Protein AF-A0A6J5X377-F1 (afdb_monomer)

pLDDT: mean 81.57, std 15.97, range [30.66, 97.12]

Nearest PDB structures (foldseek):
  6lyh-assembly3_G-3  TM=8.898E-01  e=9.244E-06  Camellia sinensis var. assamica
  6lyh-assembly1_B  TM=9.091E-01  e=5.219E-05  Camellia sinensis var. assamica
  8wwq-assembly1_B  TM=7.815E-01  e=8.670E-06  Gardenia jasminoides
  8uzd-assembly1_A  TM=9.125E-01  e=5.963E-04  Ilex paraguariensis
  8uzd-assembly1_B-2  TM=9.129E-01  e=9.340E-04  Ilex paraguariensis

Foldseek 3Di:
DADDDDCPRCQNVVVVVLVVCVVCVVVVLVQLVQFDDDALQDEDEAEDEACALYCSNVVSVVSSQVSQCVVCVVVVHHHHHYDYHYHYPPQGPVVSNVCVVDDDDDDDDGDDDDDDDQVLCVDPPHPLPPPPDDDCVVNDPRVVVSVVVVVVVVVVVVVVVCVVVADVRHGDDDD

Sequence (175 aa):
MKGGKEELSYVNNSKVQAKHANSMLHLLKETLDRVQLSSPEFLFLVADLGCSSGSNSINTVDLIIKHMTKRYDALGYDSPEFSAFFSDLPSN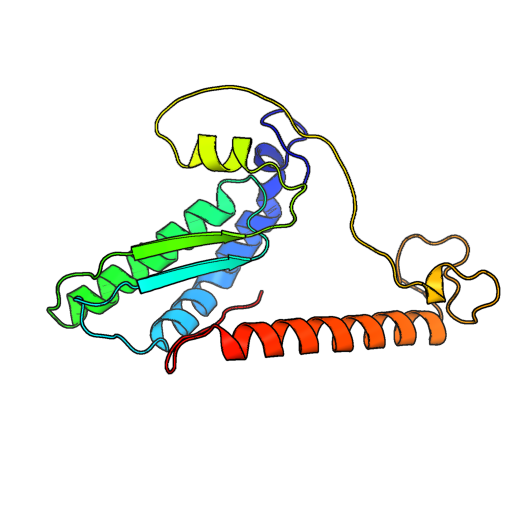DFNTLFQLLLPLGNHGGSMEEALAVPESVLDKRSAAYNKGRVFIHGANESTANAYKKQFQTDLASFLRSRAKELKKGGSMFLA

Secondary structure (DSSP, 8-state):
---SSSTTSHHHH-HHHHHHHHHHHHHHHHHHHTSPPPPTTSPEEEEEET-TTSHHHHHHHHHHHHHHHHHHHTTTPPPPPEEEEEE--TTS-HHHHHHHHSSS----------PPPPHHHH-TTSTT--TT-SSSTT--HHHHHHHHHHHHHHHHHHHHHHHHHSPTT------

Structure (mmCIF, N/CA/C/O backbone):
data_AF-A0A6J5X377-F1
#
_entry.id   AF-A0A6J5X377-F1
#
loop_
_atom_site.group_PDB
_atom_site.id
_atom_site.type_symbol
_atom_site.label_atom_id
_atom_site.label_alt_id
_atom_site.label_comp_id
_atom_site.label_asym_id
_atom_site.label_entity_id
_atom_site.label_seq_id
_atom_site.pdbx_PDB_ins_code
_atom_site.Cartn_x
_atom_site.Cartn_y
_atom_site.Cartn_z
_atom_site.occupancy
_atom_site.B_iso_or_equiv
_atom_site.auth_seq_id
_atom_site.auth_comp_id
_atom_site.auth_asym_id
_atom_site.auth_atom_id
_atom_site.pdbx_PDB_model_num
ATOM 1 N N . MET A 1 1 ? 13.521 3.436 -2.664 1.00 81.94 1 MET A N 1
ATOM 2 C CA . MET A 1 1 ? 13.792 4.861 -3.004 1.00 81.94 1 MET A CA 1
ATOM 3 C C . MET A 1 1 ? 15.097 5.298 -2.343 1.00 81.94 1 MET A C 1
ATOM 5 O O . MET A 1 1 ? 15.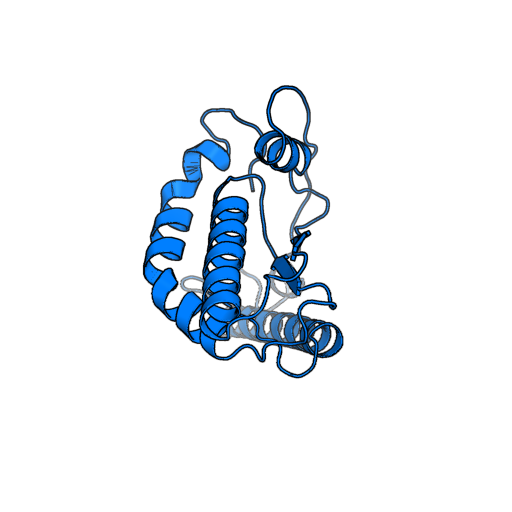575 4.558 -1.494 1.00 81.94 1 MET A O 1
ATOM 9 N N . LYS A 1 2 ? 15.680 6.461 -2.689 1.00 81.44 2 LYS A N 1
ATOM 10 C CA . LYS A 1 2 ? 16.900 6.940 -2.008 1.00 81.44 2 LYS A CA 1
ATOM 11 C C . LYS A 1 2 ? 16.607 7.229 -0.528 1.00 81.44 2 LYS A C 1
ATOM 13 O O . LYS A 1 2 ? 15.810 8.121 -0.230 1.00 81.44 2 LYS A O 1
ATOM 18 N N . GLY A 1 3 ? 17.227 6.452 0.358 1.00 79.88 3 GLY A N 1
ATOM 19 C CA . GLY A 1 3 ? 17.120 6.583 1.813 1.00 79.88 3 GLY A CA 1
ATOM 20 C C . GLY A 1 3 ? 17.791 7.842 2.369 1.00 79.88 3 GLY A C 1
ATOM 21 O O . GLY A 1 3 ? 18.375 8.639 1.629 1.00 79.88 3 GLY A O 1
ATOM 22 N N . GLY A 1 4 ? 17.699 8.016 3.685 1.00 81.69 4 GLY A N 1
ATOM 23 C CA . GLY A 1 4 ? 18.293 9.123 4.428 1.00 81.69 4 GLY A CA 1
ATOM 24 C C . GLY A 1 4 ? 17.443 10.396 4.505 1.00 81.69 4 GLY A C 1
ATOM 25 O O . GLY A 1 4 ? 16.279 10.436 4.111 1.00 81.69 4 GLY A O 1
ATOM 26 N N . LYS A 1 5 ? 18.057 11.456 5.047 1.00 78.12 5 LYS A N 1
ATOM 27 C CA . LYS A 1 5 ? 17.437 12.778 5.299 1.00 78.12 5 LYS A CA 1
ATOM 28 C C . LYS A 1 5 ? 18.103 13.922 4.527 1.00 78.12 5 LYS A C 1
ATOM 30 O O . LYS A 1 5 ? 17.759 15.086 4.709 1.00 78.12 5 LYS A O 1
ATOM 35 N N . GLU A 1 6 ? 19.072 13.592 3.682 1.00 82.00 6 GLU A N 1
ATOM 36 C CA . GLU A 1 6 ? 19.860 14.542 2.895 1.00 82.00 6 GLU A CA 1
ATOM 37 C C . GLU A 1 6 ? 19.030 15.177 1.773 1.00 82.00 6 GLU A C 1
ATOM 39 O O . GLU A 1 6 ? 17.939 14.704 1.445 1.00 82.00 6 GLU A O 1
ATOM 44 N N . GLU A 1 7 ? 19.544 16.233 1.14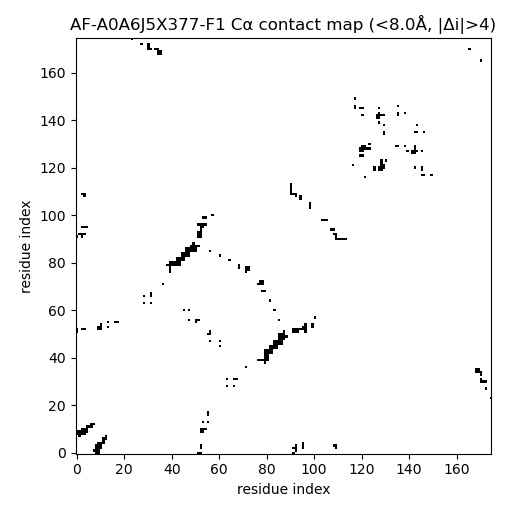2 1.00 80.19 7 GLU A N 1
ATOM 45 C CA . GLU A 1 7 ? 18.837 17.006 0.108 1.00 80.19 7 GLU A CA 1
ATOM 46 C C . GLU A 1 7 ? 18.273 16.137 -1.024 1.00 80.19 7 GLU A C 1
ATOM 48 O O . GLU A 1 7 ? 17.153 16.360 -1.466 1.00 80.19 7 GLU A O 1
ATOM 53 N N . LEU A 1 8 ? 19.004 15.100 -1.440 1.00 84.19 8 LEU A N 1
ATOM 54 C CA . LEU A 1 8 ? 18.608 14.196 -2.526 1.00 84.19 8 LEU A CA 1
ATOM 55 C C . LEU A 1 8 ? 17.766 12.994 -2.060 1.00 84.19 8 LEU A C 1
ATOM 57 O O . LEU A 1 8 ? 17.402 12.149 -2.877 1.00 84.19 8 LEU A O 1
ATOM 61 N N . SER A 1 9 ? 17.487 12.869 -0.760 1.00 77.44 9 SER A N 1
ATOM 62 C CA . SER A 1 9 ? 16.695 11.761 -0.212 1.00 77.44 9 SER A CA 1
ATOM 63 C C . SER A 1 9 ? 15.234 11.820 -0.661 1.00 77.44 9 SER A C 1
ATOM 65 O O . SER A 1 9 ? 14.696 12.879 -1.004 1.00 77.44 9 SER A O 1
ATOM 67 N N . TYR A 1 10 ? 14.553 10.676 -0.615 1.00 82.62 10 TYR A N 1
ATOM 68 C CA . TYR A 1 10 ? 13.128 10.597 -0.925 1.00 82.62 10 TYR A CA 1
ATOM 69 C C . TYR A 1 10 ? 12.271 11.448 0.019 1.00 82.62 10 TYR A C 1
ATOM 71 O O . TYR A 1 10 ? 11.298 12.060 -0.421 1.00 82.62 10 TYR A O 1
ATOM 79 N N . VAL A 1 11 ? 12.660 11.551 1.294 1.00 78.12 11 VAL A N 1
ATOM 80 C CA . VAL A 1 11 ? 11.983 12.397 2.290 1.00 78.12 11 VAL A CA 1
ATOM 81 C C . VAL A 1 11 ? 11.832 13.833 1.773 1.00 78.12 11 VAL A C 1
ATOM 83 O O . VAL A 1 11 ? 10.747 14.401 1.859 1.00 78.12 11 VAL A O 1
ATOM 86 N N . ASN A 1 12 ? 12.872 14.382 1.139 1.00 77.31 12 ASN A N 1
ATOM 87 C CA . ASN A 1 12 ? 12.880 15.765 0.652 1.00 77.31 12 ASN A CA 1
ATOM 88 C C . ASN A 1 12 ? 12.350 15.934 -0.787 1.00 77.31 12 ASN A C 1
ATOM 90 O O . ASN A 1 12 ? 11.990 17.044 -1.181 1.00 77.31 12 ASN A O 1
ATOM 94 N N . ASN A 1 13 ? 12.237 14.846 -1.561 1.00 87.19 13 ASN A N 1
ATOM 95 C CA . ASN A 1 13 ? 11.895 14.881 -2.994 1.00 87.19 13 ASN A CA 1
ATOM 96 C C . ASN A 1 13 ? 10.592 14.146 -3.354 1.00 87.19 13 ASN A C 1
ATOM 98 O O . ASN A 1 13 ? 10.332 13.875 -4.524 1.00 87.19 13 ASN A O 1
ATOM 102 N N . SER A 1 14 ? 9.739 13.849 -2.372 1.00 84.44 14 SER A N 1
ATOM 103 C CA . SER A 1 14 ? 8.505 13.068 -2.565 1.00 84.44 14 SER A CA 1
ATOM 104 C C . SER A 1 14 ? 7.226 13.909 -2.741 1.00 84.44 14 SER A C 1
ATOM 106 O O . SER A 1 14 ? 6.104 13.411 -2.603 1.00 84.44 14 SER A O 1
ATOM 108 N N . LYS A 1 15 ? 7.368 15.206 -3.057 1.00 83.50 15 LYS A N 1
ATOM 109 C CA . LYS A 1 15 ? 6.242 16.157 -3.167 1.00 83.50 15 LYS A CA 1
ATOM 110 C C . LYS A 1 15 ? 5.259 15.805 -4.286 1.00 83.50 15 LYS A C 1
ATOM 112 O O . LYS A 1 15 ? 4.062 16.044 -4.141 1.00 83.50 15 LYS A O 1
ATOM 117 N N . VAL A 1 16 ? 5.741 15.247 -5.398 1.00 85.12 16 VAL A N 1
ATOM 118 C CA . VAL A 1 16 ? 4.879 14.847 -6.525 1.00 85.12 16 VAL A CA 1
ATOM 119 C C . VAL A 1 16 ? 3.995 13.669 -6.123 1.00 85.12 16 VAL A C 1
ATOM 121 O O . VAL A 1 16 ? 2.790 13.704 -6.358 1.00 85.12 16 VAL A O 1
ATOM 124 N N . GLN A 1 17 ? 4.570 12.678 -5.441 1.00 83.25 17 GLN A N 1
ATOM 125 C CA . GLN A 1 17 ? 3.866 11.519 -4.900 1.00 83.25 17 GLN A CA 1
ATOM 126 C C . GLN A 1 17 ? 2.836 11.959 -3.856 1.00 83.25 17 GLN A C 1
ATOM 128 O O . GLN A 1 17 ? 1.691 11.526 -3.917 1.00 83.25 17 GLN A O 1
ATOM 133 N N . ALA A 1 18 ? 3.195 12.896 -2.970 1.00 79.56 18 ALA A N 1
ATOM 134 C CA . ALA A 1 18 ? 2.261 13.478 -2.007 1.00 79.56 18 ALA A CA 1
ATOM 135 C C . ALA A 1 18 ? 1.089 14.197 -2.699 1.00 79.56 18 ALA A C 1
ATOM 137 O O . ALA A 1 18 ? -0.067 14.028 -2.317 1.00 79.56 18 ALA A O 1
ATOM 138 N N . LYS A 1 19 ? 1.360 14.979 -3.754 1.00 82.19 19 LYS A N 1
ATOM 139 C CA . LYS A 1 19 ? 0.315 15.659 -4.534 1.00 82.19 19 LYS A CA 1
ATOM 140 C C . LYS A 1 19 ? -0.606 14.664 -5.241 1.00 82.19 19 LYS A C 1
ATOM 142 O O . LYS A 1 19 ? -1.818 14.868 -5.254 1.00 82.19 19 LYS A O 1
ATOM 147 N N . HIS A 1 20 ? -0.043 13.599 -5.804 1.00 80.75 20 HIS A N 1
ATOM 148 C CA . HIS A 1 20 ? -0.818 12.540 -6.435 1.00 80.75 20 HIS A CA 1
ATOM 149 C C . HIS A 1 20 ? -1.702 11.811 -5.411 1.00 80.75 20 HIS A C 1
ATOM 151 O O . HIS A 1 20 ? -2.914 11.735 -5.604 1.00 80.75 20 HIS A O 1
ATOM 157 N N . ALA A 1 21 ? -1.144 11.402 -4.269 1.00 81.56 21 ALA A N 1
ATOM 158 C CA . ALA A 1 21 ? -1.910 10.821 -3.166 1.00 81.56 21 ALA A CA 1
ATOM 159 C C . ALA A 1 21 ? -3.059 11.747 -2.730 1.00 81.56 21 ALA A C 1
ATOM 161 O O . ALA A 1 21 ? -4.201 11.304 -2.625 1.00 81.56 21 ALA A O 1
ATOM 162 N N . ASN A 1 22 ? -2.790 13.053 -2.602 1.00 82.19 22 ASN A N 1
ATOM 163 C CA . ASN A 1 22 ? -3.798 14.063 -2.272 1.00 82.19 22 ASN A CA 1
ATOM 164 C C . ASN A 1 22 ? -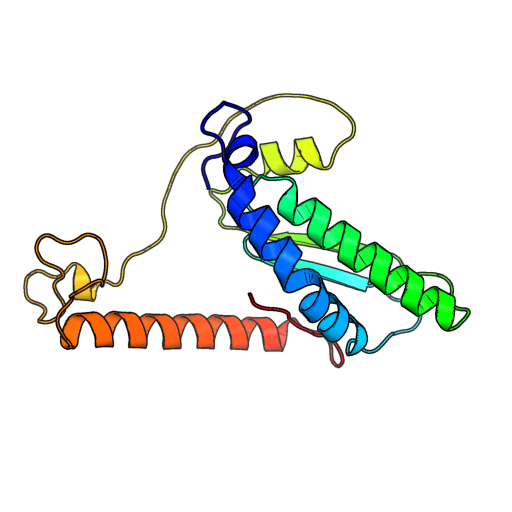4.947 14.131 -3.292 1.00 82.19 22 ASN A C 1
ATOM 166 O O . ASN A 1 22 ? -6.104 14.256 -2.894 1.00 82.19 22 ASN A O 1
ATOM 170 N N . SER A 1 23 ? -4.663 14.011 -4.595 1.00 88.69 23 SER A N 1
ATOM 171 C CA . SER A 1 23 ? -5.722 13.968 -5.619 1.00 88.69 23 SER A CA 1
ATOM 172 C C . SER A 1 23 ? -6.601 12.717 -5.532 1.00 88.69 23 SER A C 1
ATOM 174 O O . SER A 1 23 ? -7.786 12.774 -5.856 1.00 88.69 23 SER A O 1
ATOM 176 N N . MET A 1 24 ? -6.050 11.613 -5.027 1.00 90.62 24 MET A N 1
ATOM 177 C CA . MET A 1 24 ? -6.726 10.319 -4.944 1.00 90.62 24 MET A CA 1
ATOM 178 C C . MET A 1 24 ? -7.441 10.088 -3.603 1.00 90.62 24 MET A C 1
ATOM 180 O O . MET A 1 24 ? -8.127 9.081 -3.441 1.00 90.62 24 MET A O 1
ATOM 184 N N . LEU A 1 25 ? -7.345 11.024 -2.649 1.00 91.00 25 LEU A N 1
ATOM 185 C CA . LEU A 1 25 ? -7.916 10.863 -1.304 1.00 91.00 25 LEU A CA 1
ATOM 186 C C . LEU A 1 25 ? -9.418 10.592 -1.295 1.00 91.00 25 LEU A C 1
ATOM 188 O O . LEU A 1 25 ? -9.900 9.883 -0.416 1.00 91.00 25 LEU A O 1
ATOM 192 N N . HIS A 1 26 ? -10.165 11.164 -2.238 1.00 93.38 26 HIS A N 1
ATOM 193 C CA . HIS A 1 26 ? -11.602 10.924 -2.334 1.00 93.38 26 HIS A CA 1
ATOM 194 C C . HIS A 1 26 ? -11.900 9.457 -2.680 1.00 93.38 26 HIS A C 1
ATOM 196 O O . HIS A 1 26 ? -12.683 8.824 -1.980 1.00 93.38 26 HIS A O 1
ATOM 202 N N . LEU A 1 27 ? -11.188 8.878 -3.653 1.00 96.00 27 LEU A N 1
ATOM 203 C CA . LEU A 1 27 ? -11.324 7.466 -4.034 1.00 96.00 27 LEU A CA 1
ATOM 204 C C . LEU A 1 27 ? -10.863 6.523 -2.924 1.00 96.00 27 LEU A C 1
ATOM 206 O O . LEU A 1 27 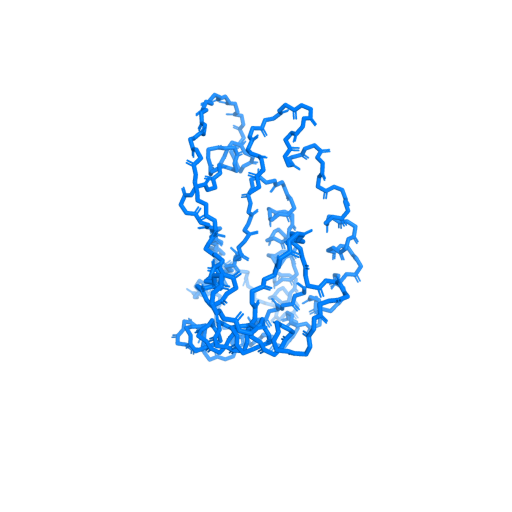? -11.468 5.471 -2.707 1.00 96.00 27 LEU A O 1
ATOM 210 N N . LEU A 1 28 ? -9.812 6.904 -2.190 1.00 95.38 28 LEU A N 1
ATOM 211 C CA . LEU A 1 28 ? -9.390 6.160 -1.007 1.00 95.38 28 LEU A CA 1
ATOM 212 C C . LEU A 1 28 ? -10.519 6.127 0.030 1.00 95.38 28 LEU A C 1
ATOM 214 O O . LEU A 1 28 ? -10.877 5.051 0.498 1.00 95.38 28 LEU A O 1
ATOM 218 N N . LYS A 1 29 ? -11.134 7.273 0.345 1.00 95.69 29 LYS A N 1
ATOM 219 C CA . LYS A 1 29 ? -12.268 7.339 1.281 1.00 95.69 29 LYS A CA 1
ATOM 220 C C . LYS A 1 29 ? -13.470 6.528 0.802 1.00 95.69 29 LYS A C 1
ATOM 222 O O . LYS A 1 29 ? -13.991 5.738 1.577 1.00 95.69 29 LYS A O 1
ATOM 227 N N . GLU A 1 30 ? -13.835 6.623 -0.475 1.00 96.69 30 GLU A N 1
ATOM 228 C CA . GLU A 1 30 ? -14.901 5.797 -1.061 1.00 96.69 30 GLU A CA 1
ATOM 229 C C . GLU A 1 30 ? -14.602 4.293 -0.955 1.00 96.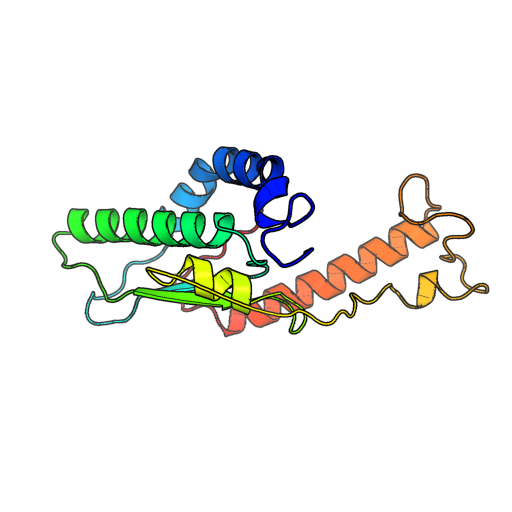69 30 GLU A C 1
ATOM 231 O O . GLU A 1 30 ? -15.503 3.476 -0.759 1.00 96.69 30 GLU A O 1
ATOM 236 N N . THR A 1 31 ? -13.330 3.906 -1.074 1.00 97.06 31 THR A N 1
ATOM 237 C CA . THR A 1 31 ? -12.895 2.515 -0.888 1.00 97.06 31 THR A CA 1
ATOM 238 C C . THR A 1 31 ? -13.001 2.096 0.576 1.00 97.06 31 THR A C 1
ATOM 240 O O . THR A 1 31 ? -13.463 0.989 0.869 1.00 97.06 31 THR A O 1
ATOM 243 N N . LEU A 1 32 ? -12.615 2.982 1.499 1.00 97.12 32 LEU A N 1
ATOM 244 C CA . LEU A 1 32 ? -12.753 2.761 2.935 1.00 97.12 32 LEU A CA 1
ATOM 245 C C . LEU A 1 32 ? -14.218 2.635 3.338 1.00 97.12 32 LEU A C 1
ATOM 247 O O . LEU A 1 32 ? -14.524 1.762 4.137 1.00 97.12 32 LEU A O 1
ATOM 251 N N . ASP A 1 33 ? -15.129 3.413 2.754 1.00 96.81 33 ASP A N 1
ATOM 252 C CA . ASP A 1 33 ? -16.569 3.346 3.039 1.00 96.81 33 ASP A CA 1
ATOM 253 C C . ASP A 1 33 ? -17.190 1.987 2.680 1.00 96.81 33 ASP A C 1
ATOM 255 O O . ASP A 1 33 ? -18.187 1.578 3.277 1.00 96.81 33 ASP A O 1
ATOM 259 N N . ARG A 1 34 ? -16.569 1.242 1.758 1.00 95.94 34 ARG A N 1
ATOM 260 C CA . ARG A 1 34 ? -16.986 -0.115 1.367 1.00 95.94 34 ARG A CA 1
ATOM 261 C C . ARG A 1 34 ? -16.456 -1.208 2.294 1.00 95.94 34 ARG A C 1
ATOM 263 O O . ARG A 1 34 ? -16.941 -2.335 2.214 1.00 95.94 34 ARG A O 1
ATOM 270 N N . VAL A 1 35 ? -15.489 -0.903 3.164 1.00 96.00 35 VAL A N 1
ATOM 271 C CA . VAL A 1 35 ? -14.971 -1.870 4.143 1.00 96.00 35 VAL A CA 1
ATOM 272 C C . VAL A 1 35 ? -16.074 -2.212 5.137 1.00 96.00 35 VAL A C 1
ATOM 274 O O . VAL A 1 35 ? -16.687 -1.315 5.731 1.00 96.00 35 VAL A O 1
ATOM 277 N N . GLN A 1 36 ? -16.302 -3.510 5.337 1.00 94.56 36 GLN A N 1
ATOM 278 C CA . GLN A 1 36 ? -17.236 -4.015 6.332 1.00 94.56 36 GLN A CA 1
ATOM 279 C C . GLN A 1 36 ? -16.648 -3.841 7.737 1.00 94.56 36 GLN A C 1
ATOM 281 O O . GLN A 1 36 ? -15.584 -4.377 8.047 1.00 94.56 36 GLN A O 1
ATOM 286 N N . LEU A 1 37 ? -17.354 -3.104 8.595 1.00 92.62 37 LEU A N 1
ATOM 287 C CA . LEU A 1 37 ? -16.941 -2.905 9.983 1.00 92.62 37 LEU A CA 1
ATOM 288 C C . LEU A 1 37 ? -17.205 -4.175 10.794 1.00 92.62 37 LEU A C 1
ATOM 290 O O . LEU A 1 37 ? -18.285 -4.760 10.724 1.00 92.62 37 LEU A O 1
ATOM 294 N N . SER A 1 38 ? -16.190 -4.604 11.537 1.00 88.81 38 SER A N 1
ATOM 295 C CA . SER A 1 38 ? -16.273 -5.715 12.492 1.00 88.81 38 SER A CA 1
ATOM 296 C C . SER A 1 38 ? -16.453 -5.175 13.911 1.00 88.81 38 SER A C 1
ATOM 298 O O . SER A 1 38 ? -16.256 -3.980 14.125 1.00 88.81 38 SER A O 1
ATOM 300 N N . SER A 1 39 ? -16.792 -6.043 14.873 1.00 89.06 39 SER A N 1
ATOM 301 C CA . SER A 1 39 ? -16.825 -5.670 16.300 1.00 89.06 39 SER A CA 1
ATOM 302 C C . SER A 1 39 ? -15.518 -4.972 16.711 1.00 89.06 39 SER A C 1
ATOM 304 O O . SER A 1 39 ? -14.452 -5.425 16.277 1.00 89.06 39 SER A O 1
ATOM 306 N N . PRO A 1 40 ? -15.575 -3.906 17.532 1.00 87.06 40 PRO A N 1
ATOM 307 C CA . PRO A 1 40 ? -14.389 -3.172 17.969 1.00 87.06 40 PRO A CA 1
ATOM 308 C C . PRO A 1 40 ? -13.436 -3.997 18.847 1.00 87.06 40 PRO A C 1
ATOM 310 O O . PRO A 1 40 ? -12.277 -3.631 19.007 1.00 87.06 40 PRO A O 1
ATOM 313 N N . GLU A 1 41 ? -13.886 -5.149 19.351 1.00 88.06 41 GLU A N 1
ATOM 314 C CA . GLU A 1 41 ? -13.039 -6.130 20.043 1.00 88.06 41 GLU A CA 1
ATOM 315 C C . GLU A 1 41 ? -11.980 -6.765 19.121 1.00 88.06 41 GLU A C 1
ATOM 317 O O . GLU A 1 41 ? -11.001 -7.339 19.597 1.00 88.06 41 GLU A O 1
ATOM 322 N N . PHE A 1 42 ? -12.164 -6.686 17.797 1.00 86.81 42 PHE A N 1
ATOM 323 C CA . PHE A 1 42 ? -11.203 -7.197 16.827 1.00 86.81 42 PHE A CA 1
ATOM 324 C C . PHE A 1 42 ? -10.312 -6.090 16.272 1.00 86.81 42 PHE A C 1
ATOM 326 O O . PHE A 1 42 ? -10.776 -5.042 15.830 1.00 86.81 42 PHE A O 1
ATOM 333 N N . LEU A 1 43 ? -9.022 -6.405 16.171 1.00 90.00 43 LEU A N 1
ATOM 334 C CA . LEU A 1 43 ? -8.005 -5.542 15.586 1.00 90.00 43 LEU A CA 1
ATOM 335 C C . LEU A 1 43 ? -8.308 -5.187 14.117 1.00 90.00 43 LEU A C 1
ATOM 337 O O . LEU A 1 43 ? -8.520 -6.075 13.274 1.00 90.00 43 LEU A O 1
ATOM 341 N N . PHE A 1 44 ? -8.238 -3.892 13.802 1.00 91.31 44 PHE A N 1
ATOM 342 C CA . PHE A 1 44 ? -8.287 -3.379 12.437 1.00 91.31 44 PHE A CA 1
ATOM 343 C C . PHE A 1 44 ? -6.873 -3.290 11.851 1.00 91.31 44 PHE A C 1
ATOM 345 O O . PHE A 1 44 ? -5.993 -2.622 12.395 1.00 91.31 44 PHE A O 1
ATOM 352 N N . LEU A 1 45 ? -6.651 -3.966 10.723 1.00 94.44 45 LEU A N 1
ATOM 353 C CA . LEU A 1 45 ? -5.337 -4.064 10.089 1.00 94.44 45 LEU A CA 1
ATOM 354 C C . LEU A 1 45 ? -5.256 -3.189 8.842 1.00 94.44 45 LEU A C 1
ATOM 356 O O . LEU A 1 45 ? -6.109 -3.277 7.960 1.00 94.44 45 LEU A O 1
ATOM 360 N N . VAL A 1 46 ? -4.184 -2.408 8.747 1.00 94.50 46 VAL A N 1
ATOM 361 C CA . VAL A 1 46 ? -3.813 -1.629 7.562 1.00 94.50 46 VAL A CA 1
ATOM 362 C C . VAL A 1 46 ? -2.445 -2.105 7.090 1.00 94.50 46 VAL A C 1
ATOM 364 O O . VAL A 1 46 ? -1.547 -2.293 7.904 1.00 94.50 46 VAL A O 1
ATOM 367 N N . ALA A 1 47 ? -2.269 -2.297 5.787 1.00 95.00 47 ALA A N 1
ATOM 368 C CA . ALA A 1 47 ? -0.969 -2.598 5.199 1.00 95.00 47 ALA A CA 1
ATOM 369 C C . ALA A 1 47 ? -0.696 -1.634 4.044 1.00 95.00 47 ALA A C 1
ATOM 371 O O . ALA A 1 47 ? -1.504 -1.549 3.120 1.00 95.00 47 ALA A O 1
ATOM 372 N N . ASP A 1 48 ? 0.435 -0.931 4.102 1.00 94.19 48 ASP A N 1
ATOM 373 C CA . ASP A 1 48 ? 0.947 -0.117 3.001 1.00 94.19 48 ASP A CA 1
ATOM 374 C C . ASP A 1 48 ? 2.098 -0.853 2.304 1.00 94.19 48 ASP A C 1
ATOM 376 O O . ASP A 1 48 ? 3.092 -1.218 2.938 1.00 94.19 48 ASP A O 1
ATOM 380 N N . LEU A 1 49 ? 1.937 -1.116 1.006 1.00 92.12 49 LEU A N 1
ATOM 381 C CA . LEU A 1 49 ? 2.851 -1.929 0.204 1.00 92.12 49 LEU A CA 1
ATOM 382 C C . LEU A 1 49 ? 3.604 -1.026 -0.775 1.00 92.12 49 LEU A C 1
ATOM 384 O O . LEU A 1 49 ? 3.018 -0.514 -1.725 1.00 92.12 49 LEU A O 1
ATOM 388 N N . GLY A 1 50 ? 4.908 -0.869 -0.558 1.00 90.19 50 GLY A N 1
ATOM 389 C CA . GLY A 1 50 ? 5.722 0.165 -1.204 1.00 90.19 50 GLY A CA 1
ATOM 390 C C . GLY A 1 50 ? 5.822 1.439 -0.360 1.00 90.19 50 GLY A C 1
ATOM 391 O O . GLY A 1 50 ? 5.761 2.547 -0.895 1.00 90.19 50 GLY A O 1
ATOM 392 N N . CYS A 1 51 ? 5.944 1.281 0.963 1.00 89.25 51 CYS A N 1
ATOM 393 C CA . CYS A 1 51 ? 5.914 2.385 1.926 1.00 89.25 51 CYS A CA 1
ATOM 394 C C . CYS A 1 51 ? 7.089 3.371 1.799 1.00 89.25 51 CYS A C 1
ATOM 396 O O . CYS A 1 51 ? 6.976 4.531 2.212 1.00 89.25 51 CYS A O 1
ATOM 398 N N . SER A 1 52 ? 8.201 2.955 1.182 1.00 89.62 52 SER A N 1
ATOM 399 C CA . SER A 1 52 ? 9.434 3.733 1.084 1.00 89.62 52 SER A CA 1
ATOM 400 C C . SER A 1 52 ? 9.926 4.180 2.476 1.00 89.62 52 SER A C 1
ATOM 402 O O . SER A 1 52 ? 9.694 3.516 3.485 1.00 89.62 52 SER A O 1
ATOM 404 N N . SER A 1 53 ? 10.643 5.299 2.553 1.00 85.69 53 SER A N 1
ATOM 405 C CA . SER A 1 53 ? 11.224 5.845 3.786 1.00 85.69 53 SER A CA 1
ATOM 406 C C . SER A 1 53 ? 10.658 7.216 4.187 1.00 85.69 53 SER A C 1
ATOM 408 O O . SER A 1 53 ? 11.194 7.879 5.071 1.00 85.69 53 SER A O 1
ATOM 410 N N . GLY A 1 54 ? 9.600 7.681 3.510 1.00 81.69 54 GLY A N 1
ATOM 411 C CA . GLY A 1 54 ? 9.043 9.030 3.666 1.00 81.69 54 GLY A CA 1
ATOM 412 C C . GLY A 1 54 ? 7.743 9.095 4.471 1.00 81.69 54 GLY A C 1
ATOM 413 O O . GLY A 1 54 ? 7.043 8.102 4.645 1.00 81.69 54 GLY A O 1
ATOM 414 N N . SER A 1 55 ? 7.360 10.304 4.891 1.00 83.75 55 SER A N 1
ATOM 415 C CA . SER A 1 55 ? 6.144 10.545 5.686 1.00 83.75 55 SER A CA 1
ATOM 416 C C . SER A 1 55 ? 4.831 10.340 4.922 1.00 83.75 55 SER A C 1
ATOM 418 O O . SER A 1 55 ? 3.781 10.247 5.548 1.00 83.75 55 SER A O 1
ATOM 420 N N . ASN A 1 56 ? 4.859 10.233 3.589 1.00 86.44 56 ASN A N 1
ATOM 421 C CA . ASN A 1 56 ? 3.655 10.003 2.779 1.00 86.44 56 ASN A CA 1
ATOM 422 C C . ASN A 1 56 ? 2.897 8.740 3.212 1.00 86.44 56 ASN A C 1
ATOM 424 O O . ASN A 1 56 ? 1.671 8.767 3.311 1.00 86.44 56 ASN A O 1
ATOM 428 N N . SER A 1 57 ? 3.629 7.663 3.498 1.00 86.62 57 SER A N 1
ATOM 429 C CA . SER A 1 57 ? 3.062 6.397 3.959 1.00 86.62 57 SER A CA 1
ATOM 430 C C . SER A 1 57 ? 2.394 6.549 5.332 1.00 86.62 57 SER A C 1
ATOM 432 O O . SER A 1 57 ? 1.222 6.216 5.505 1.00 86.62 57 SER A O 1
ATOM 434 N N . ILE A 1 58 ? 3.091 7.191 6.277 1.00 87.19 58 ILE A N 1
ATOM 435 C CA . ILE A 1 58 ? 2.580 7.501 7.622 1.00 87.19 58 ILE A CA 1
ATOM 436 C C . ILE A 1 58 ? 1.305 8.350 7.540 1.00 87.19 58 ILE A C 1
ATOM 438 O O . ILE A 1 58 ? 0.302 8.021 8.165 1.00 87.19 58 ILE A O 1
ATOM 442 N N . ASN A 1 59 ? 1.312 9.406 6.721 1.00 87.00 59 ASN A N 1
ATOM 443 C CA . ASN A 1 59 ? 0.158 10.286 6.523 1.00 87.00 59 ASN A CA 1
ATOM 444 C C . ASN A 1 59 ? -1.040 9.543 5.915 1.00 87.00 59 ASN A C 1
ATOM 446 O O . ASN A 1 59 ? -2.187 9.831 6.250 1.00 87.00 59 ASN A O 1
ATOM 450 N N . THR A 1 60 ? -0.780 8.591 5.016 1.00 89.38 60 THR A N 1
ATOM 451 C CA . THR A 1 60 ? -1.828 7.776 4.389 1.00 89.38 60 THR A CA 1
ATOM 452 C C . THR A 1 60 ? -2.464 6.843 5.417 1.00 89.38 60 THR A C 1
ATOM 454 O O . THR A 1 60 ? -3.689 6.795 5.521 1.00 89.38 60 THR A O 1
ATOM 457 N N . VAL A 1 61 ? -1.651 6.161 6.228 1.00 91.56 61 VAL A N 1
ATOM 458 C CA . VAL A 1 61 ? -2.126 5.307 7.327 1.00 91.56 61 VAL A CA 1
ATOM 459 C C . VAL A 1 61 ? -2.903 6.117 8.368 1.00 91.56 61 VAL A C 1
ATOM 461 O O . VAL A 1 61 ? -4.000 5.715 8.749 1.00 91.56 61 VAL A O 1
ATOM 464 N N . ASP A 1 62 ? -2.397 7.279 8.782 1.00 88.00 62 ASP A N 1
ATOM 465 C CA . ASP A 1 62 ? -3.083 8.185 9.713 1.00 88.00 62 ASP A CA 1
ATOM 466 C C . ASP A 1 62 ? -4.450 8.636 9.171 1.00 88.00 62 ASP A C 1
ATOM 468 O O . ASP A 1 62 ? -5.444 8.645 9.899 1.00 88.00 62 ASP A O 1
ATOM 472 N N . LEU A 1 63 ? -4.545 8.933 7.871 1.00 93.00 63 LEU A N 1
ATOM 473 C CA . LEU A 1 63 ? -5.817 9.255 7.227 1.00 93.00 63 LEU A CA 1
ATOM 474 C C . LEU A 1 63 ? -6.792 8.075 7.248 1.00 93.00 63 LEU A C 1
ATOM 476 O O . LEU A 1 63 ? -7.977 8.286 7.515 1.00 93.00 63 LEU A O 1
ATOM 480 N N . ILE A 1 64 ? -6.315 6.856 6.976 1.00 94.75 64 ILE A N 1
ATOM 481 C CA . ILE A 1 64 ? -7.136 5.640 7.039 1.00 94.75 64 ILE A CA 1
ATOM 482 C C . ILE A 1 64 ? -7.670 5.452 8.458 1.00 94.75 64 ILE A C 1
ATOM 484 O O . ILE A 1 64 ? -8.881 5.327 8.626 1.00 94.75 64 ILE A O 1
ATOM 488 N N . ILE A 1 65 ? -6.798 5.499 9.470 1.00 92.50 65 ILE A N 1
ATOM 489 C CA . ILE A 1 65 ? -7.179 5.350 10.881 1.00 92.50 65 ILE A CA 1
ATOM 490 C C . ILE A 1 65 ? -8.233 6.399 11.245 1.00 92.50 65 ILE A C 1
ATOM 492 O O . ILE A 1 65 ? -9.332 6.039 11.654 1.00 92.50 65 ILE A O 1
ATOM 496 N N . LYS A 1 66 ? -7.972 7.686 10.978 1.00 92.69 66 LYS A N 1
ATOM 497 C CA . LYS A 1 66 ? -8.918 8.781 11.260 1.00 92.69 66 LYS A CA 1
ATOM 498 C C . LYS A 1 66 ? -10.265 8.612 10.564 1.00 92.69 66 LYS A C 1
ATOM 500 O O . LYS A 1 66 ? -11.295 8.969 11.135 1.00 92.69 66 LYS A O 1
ATOM 505 N N . HIS A 1 67 ? -10.278 8.137 9.319 1.00 96.69 67 HIS A N 1
ATOM 506 C CA . HIS A 1 67 ? -11.523 7.905 8.585 1.00 96.69 67 HIS A CA 1
ATOM 507 C C . HIS A 1 67 ? -12.302 6.732 9.181 1.00 96.69 67 HIS A C 1
ATOM 509 O O . HIS A 1 67 ? -13.505 6.846 9.390 1.00 96.69 67 HIS A O 1
ATOM 515 N N . MET A 1 68 ? -11.621 5.635 9.510 1.00 95.31 68 MET A N 1
ATOM 516 C CA . MET A 1 68 ? -12.252 4.456 10.098 1.00 95.31 68 MET A CA 1
ATOM 517 C C . MET A 1 68 ? -12.770 4.725 11.513 1.00 95.31 68 MET A C 1
ATOM 519 O O . MET A 1 68 ? -13.911 4.369 11.783 1.00 95.31 68 MET A O 1
ATOM 523 N N . THR A 1 69 ? -12.014 5.426 12.365 1.00 94.56 69 THR A N 1
ATOM 524 C CA . THR A 1 69 ? -12.470 5.916 13.682 1.00 94.56 69 THR A CA 1
ATOM 525 C C . THR A 1 69 ? -13.804 6.647 13.556 1.00 94.56 69 THR A C 1
ATOM 527 O O . THR A 1 69 ? -14.782 6.254 14.177 1.00 94.56 69 THR A O 1
ATOM 530 N N . LYS A 1 70 ? -13.907 7.615 12.633 1.00 96.62 70 LYS A N 1
ATOM 531 C CA . LYS A 1 70 ? -15.166 8.340 12.388 1.00 96.62 70 LYS A CA 1
ATOM 532 C C . LYS A 1 70 ? -16.320 7.432 11.962 1.00 96.62 70 LYS A C 1
ATOM 534 O O . LYS A 1 70 ? -17.467 7.714 12.296 1.00 96.62 70 LYS A O 1
ATOM 539 N N . ARG A 1 71 ? -16.042 6.373 11.194 1.00 96.50 71 ARG A N 1
ATOM 540 C CA . ARG A 1 71 ? -17.069 5.401 10.790 1.00 96.50 71 ARG A CA 1
ATOM 541 C C . ARG A 1 71 ? -17.546 4.553 11.974 1.00 96.50 71 ARG A C 1
ATOM 543 O O . ARG A 1 71 ? -18.738 4.272 12.037 1.00 96.50 71 ARG A O 1
ATOM 550 N N . TYR A 1 72 ? -16.653 4.171 12.889 1.00 95.50 72 TYR A N 1
ATOM 551 C CA . TYR A 1 72 ? -17.012 3.489 14.139 1.00 95.50 72 TYR A CA 1
ATOM 552 C C . TYR A 1 72 ? -17.839 4.403 15.057 1.00 95.50 72 TYR A C 1
ATOM 554 O O . TYR A 1 72 ? -18.936 4.016 15.464 1.00 95.50 72 TYR A O 1
ATOM 562 N N . ASP A 1 73 ? -17.390 5.645 15.261 1.00 95.19 73 ASP A N 1
ATOM 563 C CA . ASP A 1 73 ? -18.084 6.641 16.088 1.00 95.19 73 ASP A CA 1
ATOM 564 C C . ASP A 1 73 ? -19.512 6.911 15.582 1.00 95.19 73 ASP A C 1
ATOM 566 O O . ASP A 1 73 ? -20.458 7.007 16.363 1.00 95.19 73 ASP A O 1
ATOM 570 N N . ALA A 1 74 ? -19.700 6.989 14.258 1.00 96.12 74 ALA A N 1
ATOM 571 C CA . ALA A 1 74 ? -21.009 7.211 13.638 1.00 96.12 74 ALA A CA 1
ATOM 572 C C . ALA A 1 74 ? -22.012 6.065 13.875 1.00 96.12 74 ALA A C 1
ATOM 574 O O . ALA A 1 74 ? -23.218 6.274 13.741 1.00 96.12 74 ALA A O 1
ATOM 575 N N . LEU A 1 75 ? -21.531 4.869 14.227 1.00 93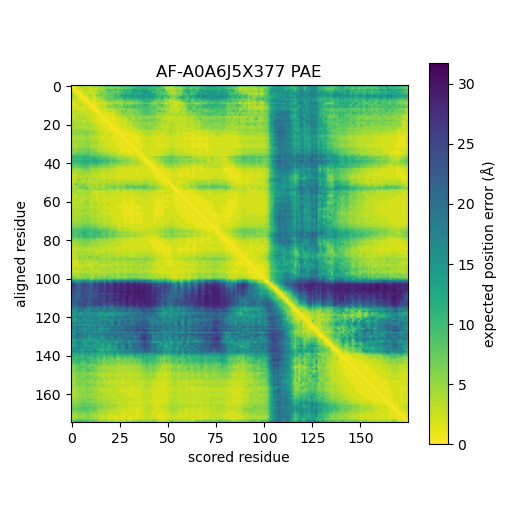.44 75 LEU A N 1
ATOM 576 C CA . LEU A 1 75 ? -22.359 3.730 14.629 1.00 93.44 75 LEU A CA 1
ATOM 577 C C . LEU A 1 75 ? -22.540 3.626 16.151 1.00 93.44 75 LEU A C 1
ATOM 579 O O . LEU A 1 75 ? -23.212 2.707 16.616 1.00 93.44 75 LEU A O 1
ATOM 583 N N . GLY A 1 76 ? -21.967 4.555 16.923 1.00 93.56 76 GLY A N 1
ATOM 584 C CA . GLY A 1 76 ? -21.991 4.523 18.384 1.00 93.56 76 GLY A CA 1
ATOM 585 C C . GLY A 1 76 ? -21.098 3.437 18.985 1.00 93.56 76 GLY A C 1
ATOM 586 O O . GLY A 1 76 ? -21.345 3.011 20.112 1.00 93.56 76 GLY A O 1
ATOM 587 N N . TYR A 1 77 ? -20.099 2.965 18.236 1.00 91.81 77 TYR A N 1
ATOM 588 C CA . TYR A 1 77 ? -19.099 2.024 18.728 1.00 91.81 77 TYR A CA 1
ATOM 589 C C . TYR A 1 77 ? -17.836 2.752 19.166 1.00 91.81 77 TYR A C 1
ATOM 591 O O . TYR A 1 77 ? -17.443 3.743 18.552 1.00 91.81 77 TYR A O 1
ATOM 599 N N . ASP A 1 78 ? -17.158 2.192 20.165 1.00 90.50 78 ASP A N 1
ATOM 600 C CA . ASP A 1 78 ? -15.760 2.525 20.407 1.00 90.50 78 ASP A CA 1
ATOM 601 C C . ASP A 1 78 ? -14.918 2.140 19.184 1.00 90.50 78 ASP A C 1
ATOM 603 O O . ASP A 1 78 ? -15.231 1.201 18.445 1.00 90.50 78 ASP A O 1
ATOM 607 N N . SER A 1 79 ? -13.831 2.871 18.958 1.00 87.62 79 SER A N 1
ATOM 608 C CA . SER A 1 79 ? -12.886 2.525 17.899 1.00 87.62 79 SER A CA 1
ATOM 609 C C . SER A 1 79 ? -12.089 1.266 18.263 1.00 87.62 79 SER A C 1
ATOM 611 O O . SER A 1 79 ? -11.656 1.142 19.411 1.00 87.62 79 SER A O 1
ATOM 613 N N . PRO A 1 80 ? -11.839 0.352 17.305 1.00 90.25 80 PRO A N 1
ATOM 614 C CA . PRO A 1 80 ? -10.985 -0.803 17.545 1.00 90.25 80 PRO A CA 1
ATOM 615 C C . PRO A 1 80 ? -9.533 -0.377 17.762 1.00 90.25 80 PRO A C 1
ATOM 617 O O . PRO A 1 80 ? -9.118 0.727 17.398 1.00 90.25 80 PRO A O 1
ATOM 620 N N . GLU A 1 81 ? -8.723 -1.305 18.260 1.00 91.69 81 GLU A N 1
ATOM 621 C CA . GLU A 1 81 ? -7.276 -1.182 18.125 1.00 91.69 81 GLU A CA 1
ATOM 622 C C . GLU A 1 81 ? -6.888 -1.227 16.634 1.00 91.69 81 GLU A C 1
ATOM 624 O O . GLU A 1 81 ? -7.441 -2.002 15.842 1.00 91.69 81 GLU A O 1
ATOM 629 N N . PHE A 1 82 ? -5.926 -0.391 16.243 1.00 89.81 82 PHE A N 1
ATOM 630 C CA . PHE A 1 82 ? -5.393 -0.342 14.885 1.00 89.81 82 PHE A CA 1
ATOM 631 C C . PHE A 1 82 ? -3.955 -0.847 14.869 1.00 89.81 82 PHE A C 1
ATOM 633 O O . PHE A 1 82 ? -3.133 -0.443 15.687 1.00 89.81 82 PHE A O 1
ATOM 640 N N . SER A 1 83 ? -3.624 -1.675 13.884 1.00 90.31 83 SER A N 1
ATOM 641 C CA . SER A 1 83 ? -2.241 -2.042 13.578 1.00 90.31 83 SER A CA 1
ATOM 642 C C . SER A 1 83 ? -1.936 -1.753 12.118 1.00 90.31 83 SER A C 1
ATOM 644 O O . SER A 1 83 ? -2.687 -2.141 11.220 1.00 90.31 83 SER A O 1
ATOM 646 N N . ALA A 1 84 ? -0.815 -1.075 11.893 1.00 89.94 84 ALA A N 1
ATOM 647 C CA . ALA A 1 84 ? -0.332 -0.724 10.570 1.00 89.94 84 ALA A CA 1
ATOM 648 C C . ALA A 1 84 ? 0.955 -1.486 10.246 1.00 89.94 84 ALA A C 1
ATOM 650 O O . ALA A 1 84 ? 1.907 -1.480 11.025 1.00 89.94 84 ALA A O 1
ATOM 651 N N . PHE A 1 85 ? 0.988 -2.107 9.071 1.00 91.81 85 PHE A N 1
ATOM 652 C CA . PHE A 1 85 ? 2.163 -2.755 8.509 1.00 91.81 85 PHE A CA 1
ATOM 653 C C . PHE A 1 85 ? 2.720 -1.906 7.371 1.00 91.81 85 PHE A C 1
ATOM 655 O O . PHE A 1 85 ? 2.025 -1.617 6.399 1.00 91.81 85 PHE A O 1
ATOM 662 N N . PHE A 1 86 ? 3.994 -1.550 7.482 1.00 90.94 86 PHE A N 1
ATOM 663 C CA . PHE A 1 86 ? 4.740 -0.850 6.445 1.00 90.94 86 PHE A CA 1
ATOM 664 C C . PHE A 1 86 ? 5.638 -1.860 5.736 1.00 90.94 86 PHE A C 1
ATOM 666 O O . PHE A 1 86 ? 6.550 -2.415 6.348 1.00 90.94 86 PHE A O 1
ATOM 673 N N . SER A 1 87 ? 5.349 -2.145 4.468 1.00 92.56 87 SER A N 1
ATOM 674 C CA . SER A 1 87 ? 6.075 -3.140 3.680 1.00 92.56 87 SER A CA 1
ATOM 675 C C . SER A 1 87 ? 6.766 -2.490 2.490 1.00 92.56 87 SER A C 1
ATOM 677 O O . SER A 1 87 ? 6.211 -1.625 1.814 1.00 92.56 87 SER A O 1
ATOM 679 N N . ASP A 1 88 ? 7.990 -2.920 2.226 1.00 92.44 88 ASP A N 1
ATOM 680 C CA . ASP A 1 88 ? 8.789 -2.561 1.059 1.00 92.44 88 ASP A CA 1
ATOM 681 C C . ASP A 1 88 ? 9.833 -3.669 0.837 1.00 92.44 88 ASP A C 1
ATOM 683 O O . ASP A 1 88 ? 9.872 -4.660 1.575 1.00 92.44 88 ASP A O 1
ATOM 687 N N . LEU A 1 89 ? 10.677 -3.518 -0.178 1.00 89.62 89 LEU A N 1
ATOM 688 C CA . LEU A 1 89 ? 11.801 -4.415 -0.412 1.00 89.62 89 LEU A CA 1
ATOM 689 C C . LEU A 1 89 ? 12.776 -4.396 0.780 1.00 89.62 89 LEU A C 1
ATOM 691 O O . LEU A 1 89 ? 12.906 -3.365 1.445 1.00 89.62 89 LEU A O 1
ATOM 695 N N . PRO A 1 90 ? 13.535 -5.485 1.017 1.00 83.94 90 PRO A N 1
ATOM 696 C CA . PRO A 1 90 ? 14.532 -5.533 2.092 1.00 83.94 90 PRO A CA 1
ATOM 697 C C . PRO A 1 90 ? 15.581 -4.413 2.043 1.00 83.94 90 PRO A C 1
ATOM 699 O O . PRO A 1 90 ? 16.165 -4.081 3.067 1.00 83.94 90 PRO A O 1
ATOM 702 N N . SER A 1 91 ? 15.814 -3.827 0.865 1.00 82.75 91 SER A N 1
ATOM 703 C CA . SER A 1 91 ? 16.746 -2.715 0.659 1.00 82.75 91 SER A CA 1
ATOM 704 C C . SER A 1 91 ? 16.167 -1.333 0.971 1.00 82.75 91 SER A C 1
ATOM 706 O O . SER A 1 91 ? 16.869 -0.329 0.842 1.00 82.75 91 SER A O 1
ATOM 708 N N . ASN A 1 92 ? 14.897 -1.241 1.368 1.00 86.69 92 ASN A N 1
ATOM 709 C CA . ASN A 1 92 ? 14.327 0.021 1.811 1.00 86.69 92 ASN A CA 1
ATOM 710 C C . ASN A 1 92 ? 14.969 0.496 3.122 1.00 86.69 92 ASN A C 1
ATOM 712 O O . ASN A 1 92 ? 15.284 -0.290 4.014 1.00 86.69 92 ASN A O 1
ATOM 716 N N . ASP A 1 93 ? 15.100 1.813 3.265 1.00 87.19 93 ASP A N 1
ATOM 717 C CA . ASP A 1 93 ? 15.630 2.437 4.474 1.00 87.19 93 ASP A CA 1
ATOM 718 C C . ASP A 1 93 ? 14.542 2.545 5.556 1.00 87.19 93 ASP A C 1
ATOM 720 O O . ASP A 1 93 ? 13.987 3.615 5.836 1.00 87.19 93 ASP A O 1
ATOM 724 N N . PHE A 1 94 ? 14.229 1.399 6.164 1.00 86.81 94 PHE A N 1
ATOM 725 C CA . PHE A 1 94 ? 13.298 1.312 7.287 1.00 86.81 94 PHE A CA 1
ATOM 726 C C . PHE A 1 94 ? 13.797 2.063 8.521 1.00 86.81 94 PHE A C 1
ATOM 728 O O . PHE A 1 94 ? 12.976 2.542 9.294 1.00 86.81 94 PHE A O 1
ATOM 735 N N . ASN A 1 95 ? 15.111 2.244 8.690 1.00 84.81 95 ASN A N 1
ATOM 736 C CA . ASN A 1 95 ? 15.653 3.035 9.795 1.00 84.81 95 ASN A CA 1
ATOM 737 C C . ASN A 1 95 ? 15.161 4.484 9.715 1.00 84.81 95 ASN A C 1
ATOM 739 O O . ASN A 1 95 ? 14.693 5.036 10.712 1.00 84.81 95 ASN A O 1
ATOM 743 N N . THR A 1 96 ? 15.197 5.090 8.524 1.00 83.75 96 THR A N 1
ATOM 744 C CA . THR A 1 96 ? 14.632 6.429 8.314 1.00 83.75 96 THR A CA 1
ATOM 745 C C . THR A 1 96 ? 13.117 6.441 8.531 1.00 83.75 96 THR A C 1
ATOM 747 O O . THR A 1 96 ? 12.627 7.350 9.203 1.00 83.75 96 THR A O 1
ATOM 750 N N . LEU A 1 97 ? 12.377 5.431 8.052 1.00 82.56 97 LEU A N 1
ATOM 751 C CA . LEU A 1 97 ? 10.928 5.335 8.285 1.00 82.56 97 LEU A CA 1
ATOM 752 C C . LEU A 1 97 ? 10.587 5.237 9.783 1.00 82.56 97 LEU A C 1
ATOM 754 O O . LEU A 1 97 ? 9.740 5.978 10.277 1.00 82.56 97 LEU A O 1
ATOM 758 N N . PHE A 1 98 ? 11.274 4.372 10.531 1.00 82.94 98 PHE A N 1
ATOM 759 C CA . PHE A 1 98 ? 11.068 4.199 11.970 1.00 82.94 98 PHE A CA 1
ATOM 760 C C . PHE A 1 98 ? 11.419 5.464 12.753 1.00 82.94 98 PHE A C 1
ATOM 762 O O . PHE A 1 98 ? 10.687 5.840 13.663 1.00 82.94 98 PHE A O 1
ATOM 769 N N . GLN A 1 99 ? 12.467 6.192 12.358 1.00 79.44 99 GLN A N 1
ATOM 770 C CA . GLN A 1 99 ? 12.788 7.491 12.959 1.00 79.44 99 GLN A CA 1
ATOM 771 C C . GLN A 1 99 ? 11.701 8.554 12.739 1.00 79.44 99 GLN A C 1
ATOM 773 O O . GLN A 1 99 ? 11.662 9.519 13.497 1.00 79.44 99 GLN A O 1
ATOM 778 N N . LEU A 1 100 ? 10.864 8.427 11.703 1.00 80.06 100 LEU A N 1
ATOM 779 C CA . LEU A 1 100 ? 9.717 9.315 11.479 1.00 80.06 100 LEU A CA 1
ATOM 780 C C . LEU A 1 10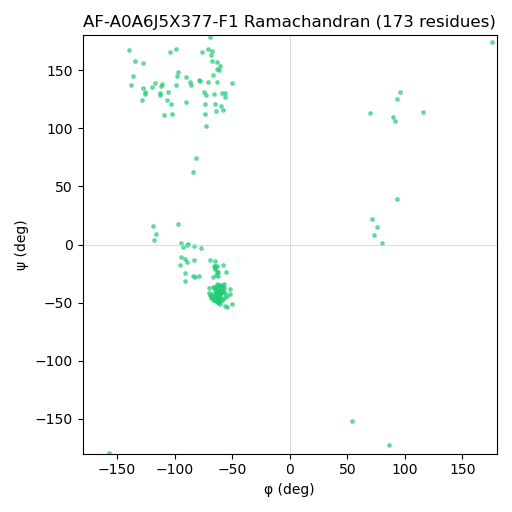0 ? 8.480 8.890 12.282 1.00 80.06 100 LEU A C 1
ATOM 782 O O . LEU A 1 100 ? 7.653 9.740 12.603 1.00 80.06 100 LEU A O 1
ATOM 786 N N . LEU A 1 101 ? 8.350 7.598 12.597 1.00 75.62 101 LEU A N 1
ATOM 787 C CA . LEU A 1 101 ? 7.275 7.055 13.435 1.00 75.62 101 LEU A CA 1
ATOM 788 C C . LEU A 1 101 ? 7.517 7.289 14.935 1.00 75.62 101 LEU A C 1
ATOM 790 O O . LEU A 1 101 ? 6.562 7.363 15.705 1.00 75.62 101 LEU A O 1
ATOM 794 N N . LEU A 1 102 ? 8.779 7.410 15.358 1.00 66.75 102 LEU A N 1
ATOM 795 C CA . LEU A 1 102 ? 9.155 7.650 16.750 1.00 66.75 102 LEU A CA 1
ATOM 796 C C . LEU A 1 102 ? 9.172 9.154 17.089 1.00 66.75 102 LEU A C 1
ATOM 798 O O . LEU A 1 102 ? 9.708 9.958 16.320 1.00 66.75 102 LEU A O 1
ATOM 802 N N . PRO A 1 103 ? 8.691 9.567 18.275 1.00 53.91 103 PRO A N 1
ATOM 803 C CA . PRO A 1 103 ? 8.984 10.891 18.792 1.00 53.91 103 PRO A CA 1
ATOM 804 C C . PRO A 1 103 ? 10.456 10.927 19.252 1.00 53.91 103 PRO A C 1
ATOM 806 O O . PRO A 1 103 ? 10.771 10.446 20.333 1.00 53.91 103 PRO A O 1
ATOM 809 N N . LEU A 1 104 ? 11.322 11.534 18.423 1.00 39.25 104 LEU A N 1
ATOM 810 C CA . LEU A 1 104 ? 12.757 11.864 18.613 1.00 39.25 104 LEU A CA 1
ATOM 811 C C . LEU A 1 104 ? 13.812 10.803 18.196 1.00 39.25 104 LEU A C 1
ATOM 813 O O . LEU A 1 104 ? 14.082 9.848 18.907 1.00 39.25 104 LEU A O 1
ATOM 817 N N . GLY A 1 105 ? 14.542 11.116 17.111 1.00 39.41 105 GLY A N 1
ATOM 818 C CA . GLY A 1 105 ? 16.011 11.259 17.145 1.00 39.41 105 GLY A CA 1
ATOM 819 C C . GLY A 1 105 ? 16.945 10.064 16.843 1.00 39.41 105 GLY A C 1
ATOM 820 O O . GLY A 1 105 ? 17.286 9.303 17.733 1.00 39.41 105 GLY A O 1
ATOM 821 N N . ASN A 1 106 ? 17.556 10.125 15.647 1.00 37.78 106 ASN A N 1
ATOM 822 C CA . ASN A 1 106 ? 18.962 9.810 15.292 1.00 37.78 106 ASN A CA 1
ATOM 823 C C . ASN A 1 106 ? 19.450 8.438 14.736 1.00 37.78 106 ASN A C 1
ATOM 825 O O . ASN A 1 106 ? 19.266 7.379 15.316 1.00 37.78 106 ASN A O 1
ATOM 829 N N . HIS A 1 107 ? 20.227 8.606 13.644 1.00 38.94 107 HIS A N 1
ATOM 830 C CA . HIS A 1 107 ? 21.350 7.855 13.036 1.00 38.94 107 HIS A CA 1
ATOM 831 C C . HIS A 1 107 ? 21.180 6.475 12.350 1.00 38.94 107 HIS A C 1
ATOM 833 O O . HIS A 1 107 ? 21.064 5.449 13.000 1.00 38.94 107 HIS A O 1
ATOM 839 N N . GLY A 1 108 ? 21.406 6.467 11.019 1.00 32.81 108 GLY A N 1
ATOM 840 C CA . GLY A 1 108 ? 22.489 5.669 10.406 1.00 32.81 108 GLY A CA 1
ATOM 841 C C . GLY A 1 108 ? 22.142 4.519 9.438 1.00 32.81 108 GLY A C 1
ATOM 842 O O . GLY A 1 108 ? 21.692 3.468 9.874 1.00 32.81 108 GLY A O 1
ATOM 843 N N . GLY A 1 109 ? 22.525 4.695 8.158 1.00 34.94 109 GLY A N 1
ATOM 844 C CA . GLY A 1 109 ? 23.037 3.656 7.237 1.00 34.94 109 GLY A CA 1
ATOM 845 C C . GLY A 1 109 ? 22.048 2.927 6.308 1.00 34.94 109 GLY A C 1
ATOM 846 O O . GLY A 1 109 ? 21.134 2.269 6.787 1.00 34.94 109 GLY A O 1
ATOM 847 N N . SER A 1 110 ? 22.301 2.941 4.986 1.00 32.59 110 SER A N 1
ATOM 848 C CA . SER A 1 110 ? 21.676 2.023 4.011 1.00 32.59 110 SER A CA 1
ATOM 849 C C . SER A 1 110 ? 22.689 1.499 2.984 1.00 32.59 110 SER A C 1
ATOM 851 O O . SER A 1 110 ? 23.483 2.273 2.451 1.00 32.59 110 SER A O 1
ATOM 853 N N . MET A 1 111 ? 22.608 0.202 2.686 1.00 30.66 111 MET A N 1
ATOM 854 C CA . MET A 1 111 ? 23.359 -0.527 1.659 1.00 30.66 111 MET A CA 1
ATOM 855 C C . MET A 1 111 ? 22.385 -0.938 0.537 1.00 30.66 111 MET A C 1
ATOM 857 O O . MET A 1 111 ? 21.243 -1.297 0.819 1.00 30.66 111 MET A O 1
ATOM 861 N N . GLU A 1 112 ? 22.814 -0.812 -0.722 1.00 34.41 112 GLU A N 1
ATOM 862 C CA . GLU A 1 112 ? 21.998 -0.948 -1.945 1.00 34.41 112 GLU A CA 1
ATOM 863 C C . GLU A 1 112 ? 21.939 -2.379 -2.511 1.00 34.41 112 GLU A C 1
ATOM 865 O O . GLU A 1 112 ? 22.959 -3.057 -2.515 1.00 34.41 112 GLU A O 1
ATOM 870 N N . GLU A 1 113 ? 20.770 -2.771 -3.061 1.00 36.69 113 GLU A N 1
ATOM 871 C CA . GLU A 1 113 ? 20.557 -3.565 -4.306 1.00 36.69 113 GLU A CA 1
ATOM 872 C C . GLU A 1 113 ? 19.049 -3.890 -4.528 1.00 36.69 113 GLU A C 1
ATOM 874 O O . GLU A 1 113 ? 18.219 -3.696 -3.637 1.00 36.69 113 GLU A O 1
ATOM 879 N N . ALA A 1 114 ? 18.634 -4.499 -5.648 1.00 31.97 114 ALA A N 1
ATOM 880 C CA . ALA A 1 114 ? 18.175 -3.897 -6.908 1.00 31.97 114 ALA A CA 1
ATOM 881 C C . ALA A 1 114 ? 16.883 -4.622 -7.388 1.00 31.97 114 ALA A C 1
ATOM 883 O O . ALA A 1 114 ? 16.634 -5.762 -6.999 1.00 31.97 114 ALA A O 1
ATOM 884 N N . LEU A 1 115 ? 16.058 -3.984 -8.233 1.00 33.78 115 LEU A N 1
ATOM 885 C CA . LEU A 1 115 ? 14.873 -4.588 -8.881 1.00 33.78 115 LEU A CA 1
ATOM 886 C C . LEU A 1 115 ? 15.266 -5.317 -10.180 1.00 33.78 115 LEU A C 1
ATOM 888 O O . LEU A 1 115 ? 16.044 -4.791 -10.976 1.00 33.78 115 LEU A O 1
ATOM 892 N N . ALA A 1 116 ? 14.704 -6.506 -10.413 1.00 48.09 116 ALA A N 1
ATOM 893 C CA . ALA A 1 116 ? 15.016 -7.342 -11.575 1.00 48.09 116 ALA A CA 1
ATOM 894 C C . ALA A 1 116 ? 14.326 -6.866 -12.873 1.00 48.09 116 ALA A C 1
ATOM 896 O O . ALA A 1 116 ? 13.158 -6.477 -12.877 1.00 48.09 116 ALA A O 1
ATOM 897 N N . VAL A 1 117 ? 15.057 -6.936 -13.990 1.00 54.94 117 VAL A N 1
ATOM 898 C CA . VAL A 1 117 ? 14.613 -6.619 -15.362 1.00 54.94 117 VAL A CA 1
ATOM 899 C C . VAL A 1 117 ? 14.224 -7.925 -16.083 1.00 54.94 117 VAL A C 1
ATOM 901 O O . VAL A 1 117 ? 14.892 -8.933 -15.852 1.00 54.94 117 VAL A O 1
ATOM 904 N N . PRO A 1 118 ? 13.202 -7.956 -16.970 1.00 62.00 118 PRO A N 1
ATOM 905 C CA . PRO A 1 118 ? 12.821 -9.183 -17.676 1.00 62.00 118 PRO A CA 1
ATOM 906 C C . PRO A 1 118 ? 13.996 -9.785 -18.465 1.00 62.00 118 PRO A C 1
ATOM 908 O O . PRO A 1 118 ? 14.591 -9.117 -19.308 1.00 62.00 118 PRO A O 1
ATOM 911 N N . GLU A 1 119 ? 14.310 -11.066 -18.262 1.00 73.12 119 GLU A N 1
ATOM 912 C CA . GLU A 1 119 ? 15.506 -11.694 -18.858 1.00 73.12 119 GLU A CA 1
ATOM 913 C C . GLU A 1 119 ? 15.536 -11.604 -20.396 1.00 73.12 119 GLU A C 1
ATOM 915 O O . GLU A 1 119 ? 16.576 -11.351 -21.004 1.00 73.12 119 GLU A O 1
ATOM 920 N N . SER A 1 120 ? 14.368 -11.709 -21.039 1.00 70.69 120 SER A N 1
ATOM 921 C CA . SER A 1 120 ? 14.235 -11.646 -22.504 1.00 70.69 120 SER A CA 1
ATOM 922 C C . SER A 1 120 ? 14.587 -10.291 -23.129 1.00 70.69 120 SER A C 1
ATOM 924 O O . SER A 1 120 ? 14.834 -10.242 -24.335 1.00 70.69 120 SER A O 1
ATOM 926 N N . VAL A 1 121 ? 14.617 -9.199 -22.353 1.00 66.94 121 VAL A N 1
ATOM 927 C CA . VAL A 1 121 ? 15.041 -7.876 -22.851 1.00 66.94 121 VAL A CA 1
ATOM 928 C C . VAL A 1 121 ? 16.542 -7.642 -22.673 1.00 66.94 121 VAL A C 1
ATOM 930 O O . VAL A 1 121 ? 17.088 -6.717 -23.275 1.00 66.94 121 VAL A O 1
ATOM 933 N N . LEU A 1 122 ? 17.208 -8.496 -21.885 1.00 66.06 122 LEU A N 1
ATOM 934 C CA . LEU A 1 122 ? 18.654 -8.497 -21.654 1.00 66.06 122 LEU A CA 1
ATOM 935 C C . LEU A 1 122 ? 19.400 -9.399 -22.651 1.00 66.06 122 LEU A C 1
ATOM 937 O O . LEU A 1 122 ? 20.575 -9.161 -22.940 1.00 66.06 122 LEU A O 1
ATOM 941 N N . ASP A 1 123 ? 18.722 -10.402 -23.217 1.00 74.94 123 ASP A N 1
ATOM 942 C CA . ASP A 1 123 ? 19.295 -11.294 -24.225 1.00 74.94 123 ASP A CA 1
ATOM 943 C C . ASP A 1 123 ? 19.450 -10.595 -25.586 1.00 74.94 123 ASP A C 1
ATOM 945 O O . ASP A 1 123 ? 18.474 -10.324 -26.280 1.00 74.94 123 ASP A O 1
ATOM 949 N N . LYS A 1 124 ? 20.700 -10.375 -26.015 1.00 74.94 124 LYS A N 1
ATOM 950 C CA . LYS A 1 124 ? 21.064 -9.773 -27.315 1.00 74.94 124 LYS A CA 1
ATOM 951 C C . LYS A 1 124 ? 20.530 -10.534 -28.534 1.00 74.94 124 LYS A C 1
ATOM 953 O O . LYS A 1 124 ? 20.544 -9.984 -29.633 1.00 74.94 124 LYS A O 1
ATOM 958 N N . ARG A 1 125 ? 20.132 -11.797 -28.364 1.00 77.12 125 ARG A N 1
ATOM 959 C CA . ARG A 1 125 ? 19.601 -12.666 -29.423 1.00 77.12 125 ARG A CA 1
ATOM 960 C C . ARG A 1 125 ? 18.073 -12.642 -29.493 1.00 77.12 125 ARG A C 1
ATOM 962 O O . ARG A 1 125 ? 17.506 -13.140 -30.460 1.00 77.12 125 ARG A O 1
ATOM 969 N N . SER A 1 126 ? 17.413 -12.053 -28.497 1.00 77.50 126 SER A N 1
ATOM 970 C CA . SER A 1 126 ? 15.960 -11.944 -28.418 1.00 77.50 126 SER A CA 1
ATOM 971 C C . SER A 1 126 ? 15.425 -10.826 -29.315 1.00 77.50 126 SER A C 1
ATOM 973 O O . SER A 1 126 ? 15.976 -9.727 -29.365 1.00 77.50 126 SER A O 1
ATOM 975 N N . ALA A 1 127 ? 14.278 -11.058 -29.962 1.00 71.62 127 ALA A N 1
ATOM 976 C CA . ALA A 1 127 ? 13.543 -10.015 -30.687 1.00 71.62 127 ALA A CA 1
ATOM 977 C C . ALA A 1 127 ? 13.041 -8.883 -29.762 1.00 71.62 127 ALA A C 1
ATOM 979 O O . ALA A 1 127 ? 12.743 -7.781 -30.226 1.00 71.62 127 ALA A O 1
ATOM 980 N N . ALA A 1 128 ? 12.978 -9.148 -28.451 1.00 65.31 128 ALA A N 1
ATOM 981 C CA . ALA A 1 128 ? 12.624 -8.183 -27.418 1.00 65.31 128 ALA A CA 1
ATOM 982 C C . ALA A 1 128 ? 13.832 -7.394 -26.871 1.00 65.31 128 ALA A C 1
ATOM 984 O O . ALA A 1 128 ? 13.635 -6.548 -25.994 1.00 65.31 128 ALA A O 1
ATOM 985 N N . TYR A 1 129 ? 15.053 -7.634 -27.375 1.00 74.00 129 TYR A N 1
ATOM 986 C CA . TYR A 1 129 ? 16.268 -6.951 -26.925 1.00 74.00 129 TYR A CA 1
ATOM 987 C C . TYR A 1 129 ? 16.153 -5.429 -27.082 1.00 74.00 129 TYR A C 1
ATOM 989 O O . TYR A 1 129 ? 16.075 -4.905 -28.198 1.00 74.00 129 TYR A O 1
ATOM 997 N N . ASN A 1 130 ? 16.186 -4.699 -25.964 1.00 62.06 130 ASN A N 1
ATOM 998 C CA . ASN A 1 130 ? 15.986 -3.249 -25.958 1.00 62.06 130 ASN A CA 1
ATOM 999 C C . ASN A 1 130 ? 17.294 -2.492 -26.270 1.00 62.06 130 ASN A C 1
ATOM 1001 O O . ASN A 1 130 ? 17.843 -1.767 -25.438 1.00 62.06 130 ASN A O 1
ATOM 1005 N N . LYS A 1 131 ? 17.851 -2.703 -27.472 1.00 66.38 131 LYS A N 1
ATOM 1006 C CA . LYS A 1 131 ? 19.166 -2.170 -27.864 1.00 66.38 131 LYS A CA 1
ATOM 1007 C C . LYS A 1 131 ? 19.201 -0.638 -27.801 1.00 66.38 131 LYS A C 1
ATOM 1009 O O . LYS A 1 131 ? 18.503 0.041 -28.550 1.00 66.38 131 LYS A O 1
ATOM 1014 N N . GLY A 1 132 ? 20.089 -0.104 -26.960 1.00 61.69 132 GLY A N 1
ATOM 1015 C CA . GLY A 1 132 ? 20.364 1.334 -26.865 1.00 61.69 132 GLY A CA 1
ATOM 1016 C C . GLY A 1 132 ? 19.293 2.148 -26.136 1.00 61.69 132 GLY A C 1
ATOM 1017 O O . GLY A 1 132 ? 19.281 3.369 -26.273 1.00 61.69 132 GLY A O 1
ATOM 1018 N N . ARG A 1 133 ? 18.384 1.505 -25.387 1.00 63.41 133 ARG A N 1
ATOM 1019 C CA . ARG A 1 133 ? 17.303 2.187 -24.663 1.00 63.41 133 ARG A CA 1
ATOM 1020 C C . ARG A 1 133 ? 17.140 1.631 -23.255 1.00 63.41 133 ARG A C 1
ATOM 1022 O O . ARG A 1 133 ? 17.291 0.438 -23.024 1.00 63.41 133 ARG A O 1
ATOM 1029 N N . VAL A 1 134 ? 16.795 2.520 -22.326 1.00 64.00 134 VAL A N 1
ATOM 1030 C CA . VAL A 1 134 ? 16.604 2.195 -20.901 1.00 64.00 134 VAL A CA 1
ATOM 1031 C C . VAL A 1 134 ? 15.127 1.912 -20.576 1.00 64.00 134 VAL A C 1
ATOM 1033 O O . VAL A 1 134 ? 14.827 1.278 -19.572 1.00 64.00 134 VAL A O 1
ATOM 1036 N N . PHE A 1 135 ? 14.189 2.331 -21.438 1.00 61.00 135 PHE A N 1
ATOM 1037 C CA . PHE A 1 135 ? 12.744 2.196 -21.213 1.00 61.00 135 PHE A CA 1
ATOM 1038 C C . PHE A 1 135 ? 11.978 1.791 -22.485 1.00 61.00 135 PHE A C 1
ATOM 1040 O O . PHE A 1 135 ? 12.526 1.847 -23.587 1.00 61.00 135 PHE A O 1
ATOM 1047 N N . ILE A 1 136 ? 10.707 1.393 -22.337 1.00 65.62 136 ILE A N 1
ATOM 1048 C CA . ILE A 1 136 ? 9.847 0.882 -23.425 1.00 65.62 136 ILE A CA 1
ATOM 1049 C C . ILE A 1 136 ? 9.283 1.958 -24.362 1.00 65.62 136 ILE A C 1
ATOM 1051 O O . ILE A 1 136 ? 8.578 1.642 -25.320 1.00 65.62 136 ILE A O 1
ATOM 1055 N N . HIS A 1 137 ? 9.558 3.236 -24.101 1.00 61.84 137 HIS A N 1
ATOM 1056 C CA . HIS A 1 137 ? 9.049 4.321 -24.932 1.00 61.84 137 HIS A CA 1
ATOM 1057 C C . HIS A 1 137 ? 9.639 4.233 -26.352 1.00 61.84 137 HIS A C 1
ATOM 1059 O O . HIS A 1 137 ? 10.857 4.228 -26.536 1.00 61.84 137 HIS A O 1
ATOM 1065 N N . GLY A 1 138 ? 8.763 4.106 -27.354 1.00 66.69 138 GLY A N 1
ATOM 1066 C CA . GLY A 1 138 ? 9.133 3.889 -28.757 1.00 66.69 138 GLY A CA 1
ATOM 1067 C C . GLY A 1 138 ? 9.663 2.486 -29.080 1.00 66.69 138 GLY A C 1
ATOM 1068 O O . GLY A 1 138 ? 10.195 2.291 -30.175 1.00 66.69 138 GLY A O 1
ATOM 1069 N N . ALA A 1 139 ? 9.595 1.529 -28.145 1.00 72.88 139 ALA A N 1
ATOM 1070 C CA . ALA A 1 139 ? 10.065 0.159 -28.347 1.00 72.88 139 ALA A CA 1
ATOM 1071 C C . ALA A 1 139 ? 9.277 -0.574 -29.443 1.00 72.88 139 ALA A C 1
ATOM 1073 O O . ALA A 1 139 ? 8.144 -0.216 -29.764 1.00 72.88 139 ALA A O 1
ATOM 1074 N N . ASN A 1 140 ? 9.896 -1.604 -30.024 1.00 79.56 140 ASN A N 1
ATOM 1075 C CA . ASN A 1 140 ? 9.211 -2.444 -30.999 1.00 79.56 140 ASN A CA 1
ATOM 1076 C C . ASN A 1 140 ? 8.095 -3.262 -30.319 1.00 79.56 140 ASN A C 1
ATOM 1078 O O . ASN A 1 140 ? 8.062 -3.418 -29.093 1.00 79.56 140 ASN A O 1
ATOM 1082 N N . GLU A 1 141 ? 7.184 -3.798 -31.127 1.00 84.56 141 GLU A N 1
ATOM 1083 C CA . GLU A 1 141 ? 6.031 -4.557 -30.640 1.00 84.56 141 GLU A CA 1
ATOM 1084 C C . GLU A 1 141 ? 6.439 -5.763 -29.776 1.00 84.56 141 GLU A C 1
ATOM 1086 O O . GLU A 1 141 ? 5.812 -6.034 -28.754 1.00 84.56 141 GLU A O 1
ATOM 1091 N N . SER A 1 142 ? 7.532 -6.449 -30.125 1.00 81.00 142 SER A N 1
ATOM 1092 C CA . SER A 1 142 ? 8.040 -7.596 -29.364 1.00 81.00 142 SER A CA 1
ATOM 1093 C C . SER A 1 142 ? 8.478 -7.205 -27.950 1.00 81.00 142 SER A C 1
ATOM 1095 O O . SER A 1 142 ? 8.120 -7.877 -26.983 1.00 81.00 142 SER A O 1
ATOM 1097 N N . THR A 1 143 ? 9.224 -6.109 -27.800 1.00 74.06 143 THR A N 1
ATOM 1098 C CA . THR A 1 143 ? 9.635 -5.576 -26.497 1.00 74.06 143 THR A CA 1
ATOM 1099 C C . THR A 1 143 ? 8.420 -5.098 -25.705 1.00 74.06 143 THR A C 1
ATOM 1101 O O . THR A 1 143 ? 8.291 -5.436 -24.530 1.00 74.06 143 THR A O 1
ATOM 1104 N N . ALA A 1 144 ? 7.486 -4.377 -26.333 1.00 77.88 144 ALA A N 1
ATOM 1105 C CA . ALA A 1 144 ? 6.264 -3.930 -25.663 1.00 77.88 144 ALA A CA 1
ATOM 1106 C C . ALA A 1 144 ? 5.423 -5.116 -25.148 1.00 77.88 144 ALA A C 1
ATOM 1108 O O . ALA A 1 144 ? 4.982 -5.117 -23.996 1.00 77.88 144 ALA A O 1
ATOM 1109 N N . ASN A 1 145 ? 5.268 -6.164 -25.961 1.00 83.50 145 ASN A N 1
ATOM 1110 C CA . ASN A 1 145 ? 4.554 -7.382 -25.587 1.00 83.50 145 ASN A CA 1
ATOM 1111 C C . ASN A 1 145 ? 5.258 -8.157 -24.464 1.00 83.50 145 ASN A C 1
ATOM 1113 O O . ASN A 1 145 ? 4.580 -8.691 -23.584 1.00 83.50 145 ASN A O 1
ATOM 1117 N N . ALA A 1 146 ? 6.594 -8.183 -24.441 1.00 79.12 146 ALA A N 1
ATOM 1118 C CA . ALA A 1 146 ? 7.356 -8.806 -23.359 1.00 79.12 146 ALA A CA 1
ATOM 1119 C C . ALA A 1 146 ? 7.114 -8.102 -22.012 1.00 79.12 146 ALA A C 1
ATOM 1121 O O . ALA A 1 146 ? 6.764 -8.760 -21.030 1.00 79.12 146 ALA A O 1
ATOM 1122 N N . TYR A 1 147 ? 7.201 -6.767 -21.974 1.00 76.88 147 TYR A N 1
ATOM 1123 C CA . TYR A 1 147 ? 6.898 -5.990 -20.766 1.00 76.88 147 TYR A CA 1
ATOM 1124 C C . TYR A 1 147 ? 5.437 -6.143 -20.329 1.00 76.88 147 TYR A C 1
ATOM 1126 O O . TYR A 1 147 ? 5.170 -6.331 -19.143 1.00 76.88 147 TYR A O 1
ATOM 1134 N N . LYS A 1 148 ? 4.487 -6.134 -21.274 1.00 79.75 148 LYS A N 1
ATOM 1135 C CA . LYS A 1 148 ? 3.065 -6.376 -20.986 1.00 79.75 148 LYS A CA 1
ATOM 1136 C C . LYS A 1 148 ? 2.847 -7.742 -20.335 1.00 79.75 148 LYS A C 1
ATOM 1138 O O . LYS A 1 148 ? 2.148 -7.829 -19.329 1.00 79.75 148 LYS A O 1
ATOM 1143 N N . LYS A 1 149 ? 3.442 -8.801 -20.890 1.00 85.56 149 LYS A N 1
ATOM 1144 C CA . LYS A 1 149 ? 3.312 -10.164 -20.359 1.00 85.56 149 LYS A CA 1
ATOM 1145 C C . LYS A 1 149 ? 3.917 -10.286 -18.959 1.00 85.56 149 LYS A C 1
ATOM 1147 O O . LYS A 1 149 ? 3.311 -10.926 -18.098 1.00 85.56 149 LYS A O 1
ATOM 1152 N N . GLN A 1 150 ? 5.070 -9.657 -18.723 1.00 81.44 150 GLN A N 1
ATOM 1153 C CA . GLN A 1 150 ? 5.685 -9.628 -17.397 1.00 81.44 150 GLN A CA 1
ATOM 1154 C C . GLN A 1 150 ? 4.775 -8.913 -16.391 1.00 81.44 150 GLN A C 1
ATOM 1156 O O . GLN A 1 150 ? 4.408 -9.504 -15.382 1.00 81.44 150 GLN A O 1
ATOM 1161 N N . PHE A 1 151 ? 4.297 -7.709 -16.721 1.00 83.88 151 PHE A N 1
ATOM 1162 C CA . PHE A 1 151 ? 3.376 -6.954 -15.869 1.00 83.88 151 PHE A CA 1
ATOM 1163 C C . PHE A 1 151 ? 2.107 -7.746 -15.527 1.00 83.88 151 PHE A C 1
ATOM 1165 O O . PHE A 1 151 ? 1.696 -7.793 -14.372 1.00 83.88 151 PHE A O 1
ATOM 1172 N N . GLN A 1 152 ? 1.497 -8.411 -16.512 1.00 86.50 152 GLN A N 1
ATOM 1173 C CA . GLN A 1 152 ? 0.323 -9.258 -16.282 1.00 86.50 152 GLN A CA 1
ATOM 1174 C C . GLN A 1 152 ? 0.624 -10.417 -15.326 1.00 86.50 152 GLN A C 1
ATOM 1176 O O . GLN A 1 152 ? -0.204 -10.742 -14.476 1.00 86.50 152 GLN A O 1
ATOM 1181 N N . THR A 1 153 ? 1.798 -11.034 -15.459 1.00 88.19 153 THR A N 1
ATOM 1182 C CA . THR A 1 153 ? 2.230 -12.142 -14.600 1.00 88.19 153 THR A CA 1
ATOM 1183 C C . THR A 1 153 ? 2.448 -11.666 -13.166 1.00 88.19 153 THR A C 1
ATOM 1185 O O . THR A 1 153 ? 1.921 -12.276 -12.231 1.00 88.19 153 THR A O 1
ATOM 1188 N N . ASP A 1 154 ? 3.151 -10.548 -13.000 1.00 86.38 154 ASP A N 1
ATOM 1189 C CA . ASP A 1 154 ? 3.484 -9.982 -11.695 1.00 86.38 154 ASP A CA 1
ATOM 1190 C C . ASP A 1 154 ? 2.235 -9.466 -10.979 1.00 86.38 154 ASP A C 1
ATOM 1192 O O . ASP A 1 154 ? 2.004 -9.813 -9.820 1.00 86.38 154 ASP A O 1
ATOM 1196 N N . LEU A 1 155 ? 1.363 -8.733 -11.682 1.00 88.94 155 LEU A N 1
ATOM 1197 C CA . LEU A 1 155 ? 0.100 -8.252 -11.125 1.00 88.94 155 LEU A CA 1
ATOM 1198 C C . LEU A 1 155 ? -0.820 -9.416 -10.740 1.00 88.94 155 LEU A C 1
ATOM 1200 O O . LEU A 1 155 ? -1.411 -9.401 -9.664 1.00 88.94 155 LEU A O 1
ATOM 1204 N N . ALA A 1 156 ? -0.919 -10.460 -11.569 1.00 90.31 156 ALA A N 1
ATOM 1205 C CA . ALA A 1 156 ? -1.700 -11.644 -11.220 1.00 90.31 156 ALA A CA 1
ATOM 1206 C C . ALA A 1 156 ? -1.132 -12.356 -9.984 1.00 90.31 156 ALA A C 1
ATOM 1208 O O . ALA A 1 156 ? -1.891 -12.832 -9.138 1.00 90.31 156 ALA A O 1
ATOM 1209 N N . SER A 1 157 ? 0.195 -12.434 -9.858 1.00 92.94 157 SER A N 1
ATOM 1210 C CA . SER A 1 157 ? 0.848 -12.980 -8.668 1.00 92.94 157 SER A CA 1
ATOM 1211 C C . SER A 1 157 ? 0.525 -12.151 -7.424 1.00 92.94 157 SER A C 1
ATOM 1213 O O . SER A 1 157 ? 0.036 -12.699 -6.436 1.00 92.94 157 SER A O 1
ATOM 1215 N N . PHE A 1 158 ? 0.688 -10.828 -7.511 1.00 92.75 158 PHE A N 1
ATOM 1216 C CA . PHE A 1 158 ? 0.351 -9.885 -6.449 1.00 92.75 158 PHE A CA 1
ATOM 1217 C C . PHE A 1 158 ? -1.106 -10.039 -5.996 1.00 92.75 158 PHE A C 1
ATOM 1219 O O . PHE A 1 158 ? -1.356 -10.288 -4.819 1.00 92.75 158 PHE A O 1
ATOM 1226 N N . LEU A 1 159 ? -2.067 -9.977 -6.924 1.00 93.88 159 LEU A N 1
ATOM 1227 C CA . LEU A 1 159 ? -3.494 -10.088 -6.608 1.00 93.88 159 LEU A CA 1
ATOM 1228 C C . LEU A 1 159 ? -3.843 -11.440 -5.971 1.00 93.88 159 LEU A C 1
ATOM 1230 O O . LEU A 1 159 ? -4.632 -11.483 -5.029 1.00 93.88 159 LEU A O 1
ATOM 1234 N N . ARG A 1 160 ? -3.234 -12.545 -6.427 1.00 95.69 160 ARG A N 1
ATOM 1235 C CA . ARG A 1 160 ? -3.429 -13.870 -5.814 1.00 95.69 160 ARG A CA 1
ATOM 1236 C C . ARG A 1 160 ? -2.903 -13.938 -4.385 1.00 95.69 160 ARG A C 1
ATOM 1238 O O . ARG A 1 160 ? -3.543 -14.577 -3.554 1.00 95.69 160 ARG A O 1
ATOM 1245 N N . SER A 1 161 ? -1.764 -13.313 -4.096 1.00 93.88 161 SER A N 1
ATOM 1246 C CA . SER A 1 161 ? -1.241 -13.233 -2.728 1.00 93.88 161 SER A CA 1
ATOM 1247 C C . SER A 1 161 ? -2.166 -12.396 -1.845 1.00 93.88 161 SER A C 1
ATOM 1249 O O . SER A 1 161 ? -2.607 -12.870 -0.800 1.00 93.88 161 SER A O 1
ATOM 1251 N N . ARG A 1 162 ? -2.579 -11.212 -2.315 1.00 95.12 162 ARG A N 1
ATOM 1252 C CA . ARG A 1 162 ? -3.490 -10.325 -1.572 1.00 95.12 162 ARG A CA 1
ATOM 1253 C C . ARG A 1 162 ? -4.852 -10.957 -1.304 1.00 95.12 162 ARG A C 1
ATOM 1255 O O . ARG A 1 162 ? -5.380 -10.804 -0.211 1.00 95.12 162 ARG A O 1
ATOM 1262 N N . ALA A 1 163 ? -5.393 -11.728 -2.246 1.00 94.25 163 ALA A N 1
ATOM 1263 C CA . ALA A 1 163 ? -6.659 -12.436 -2.057 1.00 94.25 163 ALA A CA 1
ATOM 1264 C C . ALA A 1 163 ? -6.619 -13.475 -0.920 1.00 94.25 163 ALA A C 1
ATOM 1266 O O . ALA A 1 163 ? -7.658 -13.767 -0.336 1.00 94.25 163 ALA A O 1
ATOM 1267 N N . LYS A 1 164 ? -5.443 -14.036 -0.603 1.00 95.62 164 LYS A N 1
ATOM 1268 C CA . LYS A 1 164 ? -5.267 -14.980 0.516 1.00 95.62 164 LYS A CA 1
ATOM 1269 C C . LYS A 1 164 ? -5.099 -14.280 1.864 1.00 95.62 164 LYS A C 1
ATOM 1271 O O . LYS A 1 164 ? -5.410 -14.869 2.892 1.00 95.62 164 LYS A O 1
ATOM 1276 N N . GLU A 1 165 ? -4.573 -13.060 1.855 1.00 94.19 165 GLU A N 1
ATOM 1277 C CA . GLU A 1 165 ? -4.260 -12.284 3.060 1.00 94.19 165 GLU A CA 1
ATOM 1278 C C . GLU A 1 165 ? -5.429 -11.392 3.503 1.00 94.19 165 GLU A C 1
ATOM 1280 O O . GLU A 1 165 ? -5.604 -11.139 4.695 1.00 94.19 165 GLU A O 1
ATOM 1285 N N . LEU A 1 166 ? -6.241 -10.911 2.556 1.00 94.31 166 LEU A N 1
ATOM 1286 C CA . LEU A 1 166 ? -7.343 -9.997 2.833 1.00 94.31 166 LEU A CA 1
ATOM 1287 C C . LEU A 1 166 ? -8.504 -10.726 3.522 1.00 94.31 166 LEU A C 1
ATOM 1289 O O . LEU A 1 166 ? -9.017 -11.734 3.033 1.00 94.31 166 LEU A O 1
ATOM 1293 N N . LYS A 1 167 ? -8.967 -10.179 4.651 1.00 92.56 167 LYS A N 1
ATOM 1294 C CA . LYS A 1 167 ? -10.167 -10.679 5.335 1.00 92.56 167 LYS A CA 1
ATOM 1295 C C . LYS A 1 167 ? -11.405 -10.511 4.448 1.00 92.56 167 LYS A C 1
ATOM 1297 O O . LYS A 1 167 ? -11.510 -9.565 3.665 1.00 92.56 167 LYS A O 1
ATOM 1302 N N . LYS A 1 168 ? -12.397 -11.391 4.626 1.00 92.88 168 LYS A N 1
ATOM 1303 C CA . LYS A 1 168 ? -13.723 -11.217 4.014 1.00 92.88 168 LYS A CA 1
ATOM 1304 C C . LYS A 1 168 ? -14.304 -9.859 4.431 1.00 92.88 168 LYS A C 1
ATOM 1306 O O . LYS A 1 168 ? -14.304 -9.540 5.614 1.00 92.88 168 LYS A O 1
ATOM 1311 N N . GLY A 1 169 ? -14.780 -9.078 3.461 1.00 93.00 169 GLY A N 1
ATOM 1312 C CA . GLY A 1 169 ? -15.287 -7.719 3.698 1.00 93.00 169 GLY A CA 1
ATOM 1313 C C . GLY A 1 169 ? -14.201 -6.639 3.816 1.00 93.00 169 GLY A C 1
ATOM 1314 O O . GLY A 1 169 ? -14.534 -5.474 4.022 1.00 93.00 169 GLY A O 1
ATOM 1315 N N . GLY A 1 170 ? -12.922 -7.0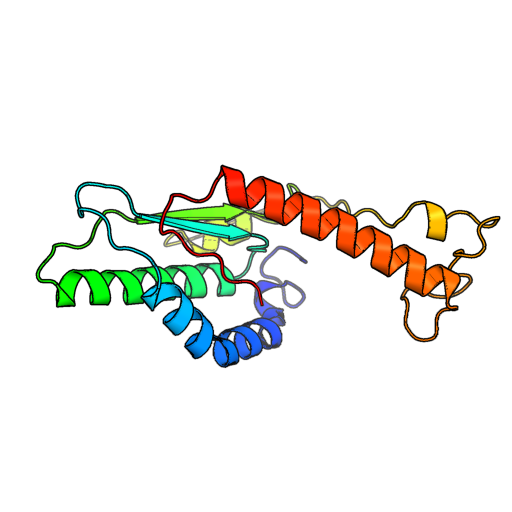04 3.671 1.00 94.56 170 GLY A N 1
ATOM 1316 C CA . GLY A 1 170 ? -11.823 -6.056 3.512 1.00 94.56 170 GLY A CA 1
ATOM 1317 C C . GLY A 1 170 ? -11.769 -5.453 2.106 1.00 94.56 170 GLY A C 1
ATOM 1318 O O . GLY A 1 170 ? -12.370 -5.974 1.165 1.00 94.56 170 GLY A O 1
ATOM 1319 N N . SER A 1 171 ? -10.997 -4.378 1.966 1.00 95.69 171 SER A N 1
ATOM 1320 C CA . SER A 1 171 ? -10.777 -3.682 0.695 1.00 95.69 171 SER A CA 1
ATOM 1321 C C . SER A 1 171 ? -9.287 -3.514 0.417 1.00 95.69 171 SER A C 1
ATOM 1323 O O . SER A 1 171 ? -8.473 -3.472 1.337 1.00 95.69 171 SER A O 1
ATOM 1325 N N . MET A 1 172 ? -8.941 -3.369 -0.860 1.00 96.19 172 MET A N 1
ATOM 1326 C CA . MET A 1 172 ? -7.604 -3.000 -1.319 1.00 96.19 172 MET A CA 1
ATOM 1327 C C . MET A 1 172 ? -7.725 -1.809 -2.267 1.00 96.19 172 MET A C 1
ATOM 1329 O O . MET A 1 172 ? -8.581 -1.809 -3.150 1.00 96.19 172 MET A O 1
ATOM 1333 N N . PHE A 1 173 ? -6.862 -0.815 -2.083 1.00 95.50 173 PHE A N 1
ATOM 1334 C CA . PHE A 1 173 ? -6.770 0.370 -2.928 1.00 95.50 173 PHE A CA 1
ATOM 1335 C C . PHE A 1 173 ? -5.438 0.342 -3.684 1.00 95.50 173 PHE A C 1
ATOM 1337 O O . PHE A 1 173 ? -4.396 0.131 -3.070 1.00 95.50 173 PHE A O 1
ATOM 1344 N N . LEU A 1 174 ? -5.478 0.517 -5.006 1.00 91.88 174 LEU A N 1
ATOM 1345 C CA . LEU A 1 174 ? -4.304 0.572 -5.881 1.00 91.88 174 LEU A CA 1
ATOM 1346 C C . LEU A 1 174 ? -4.383 1.874 -6.684 1.00 91.88 174 LEU A C 1
ATOM 1348 O O . LEU A 1 174 ? -5.432 2.150 -7.270 1.00 91.88 174 LEU A O 1
ATOM 1352 N N . ALA A 1 175 ? -3.304 2.655 -6.694 1.00 83.19 175 ALA A N 1
ATOM 1353 C CA . ALA A 1 175 ? -3.204 3.943 -7.380 1.00 83.19 175 ALA A CA 1
ATOM 1354 C C . ALA A 1 175 ? -1.890 4.044 -8.157 1.00 83.19 175 ALA A C 1
ATOM 1356 O O . ALA A 1 175 ? -0.870 3.528 -7.643 1.00 83.19 175 ALA A O 1
#

Organism: Prunus armeniaca (NCBI:txid36596)

Radius of gyration: 19.93 Å; Cα contacts (8 Å, |Δi|>4): 186; chains: 1; bounding box: 46×32×51 Å

InterPro domains:
  IPR005299 SAM dependent carboxyl methyltransferase [PF03492] (41-103)
  IPR005299 SAM dependent carboxyl methyltransferase [PF03492] (117-174)
  IPR005299 SAM dependent carboxyl methyltransferase [PTHR31009] (2-120)
  IPR029063 S-adenosyl-L-methionine-dependent methyltransferase superfamily [G3DSA:3.40.50.150] (18-113)
  IPR029063 S-adenosyl-L-methionine-dependent methyltransferase superfamily [G3DSA:3.40.50.150] (114-175)
  IPR029063 S-adenosyl-L-methionine-dependent methyltransferase superfamily [SSF53335] (1-174)

Solvent-accessible surface area (backbone atoms only — not comparable to full-atom values): 10664 Å² total; per-residue (Å²): 107,56,51,62,85,49,84,84,8,38,57,70,64,42,62,66,59,47,51,52,52,61,74,43,46,64,62,52,50,58,47,55,70,66,37,60,85,70,65,43,91,47,76,45,81,45,76,42,83,69,31,56,43,33,65,62,43,56,54,51,52,51,50,50,51,56,52,50,40,54,56,30,49,76,71,75,40,68,63,43,55,76,48,79,45,80,35,61,64,93,54,41,27,53,67,48,33,49,48,70,73,43,95,78,79,85,85,86,89,82,70,90,72,85,85,88,74,68,67,58,43,72,35,86,86,39,85,26,35,51,80,96,54,96,62,71,81,90,49,54,70,55,31,50,49,52,54,50,52,48,52,53,52,52,51,53,51,50,52,56,53,48,64,73,69,52,56,91,50,58,73,87,89,87,131

Mean predicted aligned error: 8.91 Å